Protein AF-A0A949CVS5-F1 (afdb_monomer_lite)

Secondary structure (DSSP, 8-state):
-------------HHHHHHHHHHHHHHHHHHHHHHHHHHHHHHHH-----HHHHHHTT-

pLDDT: mean 95.73, std 4.65, range [74.06, 98.56]

Sequence (59 aa):
MTQKAFKYRFYPTPEQETLLRRTMGCTRLVYNRALAARTEAWYERQERVGYAETSTMLT

Foldseek 3Di:
DDDDDDDDDDDDDPVRVVVVCVVVVVVVVLVVVLVVVQVCCCVPPVDGDDPVNSVVVVD

Structure (mmCIF, N/CA/C/O backbone):
data_AF-A0A949CVS5-F1
#
_entry.id   AF-A0A949CVS5-F1
#
loop_
_atom_site.group_PDB
_atom_site.id
_atom_site.type_symbol
_atom_site.label_atom_id
_atom_site.label_alt_id
_atom_site.label_comp_id
_atom_site.label_asym_id
_atom_site.label_entity_id
_atom_site.label_seq_id
_atom_site.pdbx_PDB_ins_code
_atom_site.Cartn_x
_atom_site.Cartn_y
_atom_site.Cartn_z
_atom_site.occupancy
_atom_site.B_iso_or_equiv
_atom_site.auth_seq_id
_atom_site.auth_comp_id
_atom_site.auth_asym_id
_atom_site.auth_atom_id
_atom_site.pdbx_PDB_model_num
ATOM 1 N N . MET A 1 1 ? -12.200 30.825 -2.652 1.00 74.06 1 MET A N 1
ATOM 2 C CA . MET A 1 1 ? -12.715 29.598 -2.002 1.00 74.06 1 MET A CA 1
ATOM 3 C C . MET A 1 1 ? -11.754 29.202 -0.895 1.00 74.06 1 MET A C 1
ATOM 5 O O . MET A 1 1 ? -10.577 29.031 -1.180 1.00 74.06 1 MET A O 1
ATOM 9 N N . THR A 1 2 ? -12.215 29.111 0.351 1.00 78.75 2 THR A N 1
ATOM 10 C CA . THR A 1 2 ? -11.356 28.766 1.496 1.00 78.75 2 THR A CA 1
ATOM 11 C C . THR A 1 2 ? -11.296 27.249 1.644 1.00 78.75 2 THR A C 1
ATOM 13 O O . THR A 1 2 ? -12.330 26.620 1.869 1.00 78.75 2 THR A O 1
ATOM 16 N N . GLN A 1 3 ? -10.111 26.650 1.507 1.00 83.25 3 GLN A N 1
ATOM 17 C CA . GLN A 1 3 ? -9.939 25.220 1.771 1.00 83.25 3 GLN A CA 1
ATOM 18 C C . GLN A 1 3 ? -9.941 24.978 3.283 1.00 83.25 3 GLN A C 1
ATOM 20 O O . GLN A 1 3 ? -9.262 25.678 4.032 1.00 83.25 3 GLN A O 1
ATOM 25 N N . LYS A 1 4 ? -10.731 24.002 3.735 1.00 88.56 4 LYS A N 1
ATOM 26 C CA . LYS A 1 4 ? -10.783 23.576 5.137 1.00 88.56 4 LYS A CA 1
ATOM 27 C C . LYS A 1 4 ? -10.062 22.243 5.274 1.00 88.56 4 LYS A C 1
ATOM 29 O O . LYS A 1 4 ? -10.308 21.332 4.489 1.00 88.56 4 LYS A O 1
ATOM 34 N N . ALA A 1 5 ? -9.220 22.129 6.294 1.00 93.38 5 ALA A N 1
ATOM 35 C CA . ALA A 1 5 ? -8.620 20.871 6.712 1.00 93.38 5 ALA A CA 1
ATOM 36 C C . ALA A 1 5 ? -9.116 20.520 8.115 1.00 93.38 5 ALA A C 1
ATOM 38 O O . ALA A 1 5 ? -9.309 21.404 8.951 1.00 93.38 5 ALA A O 1
ATOM 39 N N . PHE A 1 6 ? -9.305 19.229 8.372 1.00 92.44 6 PHE A N 1
ATOM 40 C CA . PHE A 1 6 ? -9.765 18.731 9.660 1.00 92.44 6 PHE A CA 1
ATOM 41 C C . PHE A 1 6 ? -8.798 17.689 10.208 1.00 92.44 6 PHE A C 1
ATOM 43 O O . PHE A 1 6 ? -8.220 16.900 9.462 1.00 92.44 6 PHE A O 1
ATOM 50 N N . LYS A 1 7 ? -8.652 17.678 11.533 1.00 95.38 7 LYS A N 1
ATOM 51 C CA . LYS A 1 7 ? -7.865 16.694 12.269 1.00 95.38 7 LYS A CA 1
ATOM 52 C C . LYS A 1 7 ? -8.713 16.165 13.412 1.00 95.38 7 LYS A C 1
ATOM 54 O O . LYS A 1 7 ? -9.195 16.942 14.230 1.00 95.38 7 LYS A O 1
ATOM 59 N N . TYR A 1 8 ? -8.845 14.848 13.484 1.00 94.12 8 TYR A N 1
ATOM 60 C CA . TYR A 1 8 ? -9.597 14.172 14.532 1.00 94.12 8 TYR A CA 1
ATOM 61 C C . TYR A 1 8 ? -8.748 13.088 15.176 1.00 94.12 8 TYR A C 1
ATOM 63 O O . TYR A 1 8 ? -7.856 12.516 14.546 1.00 94.12 8 TYR A O 1
ATOM 71 N N . ARG A 1 9 ? -9.038 12.810 16.447 1.00 96.25 9 ARG A N 1
ATOM 72 C CA . ARG A 1 9 ? -8.523 11.632 17.135 1.00 96.25 9 ARG A CA 1
ATOM 73 C C . ARG A 1 9 ? -9.520 10.497 16.948 1.00 96.25 9 ARG A C 1
ATOM 75 O O . ARG A 1 9 ? -10.713 10.686 17.156 1.00 96.25 9 ARG A O 1
ATOM 82 N N . PHE A 1 10 ? -9.012 9.343 16.550 1.00 93.81 10 PHE A N 1
ATOM 83 C CA . PHE A 1 10 ? -9.800 8.147 16.298 1.00 93.81 10 PHE A CA 1
ATOM 84 C C . PHE A 1 10 ? -9.543 7.116 17.402 1.00 93.81 10 PHE A C 1
ATOM 86 O O . PHE A 1 10 ? -8.396 6.937 17.811 1.00 93.81 10 PHE A 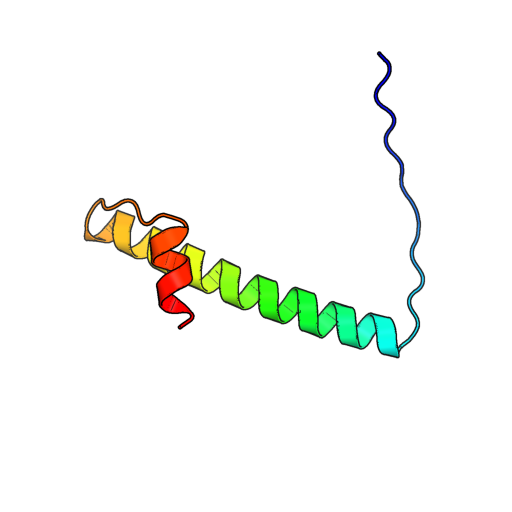O 1
ATOM 93 N N . TYR A 1 11 ? -10.608 6.467 17.876 1.00 96.81 11 TYR A N 1
ATOM 94 C CA . TYR A 1 11 ? -10.578 5.444 18.923 1.00 96.81 11 TYR A CA 1
ATOM 95 C C . TYR A 1 11 ? -11.318 4.192 18.422 1.00 96.81 11 TYR A C 1
ATOM 97 O O . TYR A 1 11 ? -12.534 4.100 18.595 1.00 96.81 11 TYR A O 1
ATOM 105 N N . PRO A 1 12 ? -10.625 3.281 17.720 1.00 96.81 12 PRO A N 1
ATOM 106 C CA . PRO A 1 12 ? -11.236 2.072 17.178 1.00 96.81 12 PRO A CA 1
ATOM 107 C C . PRO A 1 12 ? -11.625 1.063 18.264 1.00 96.81 12 PRO A C 1
ATOM 109 O O . PRO A 1 12 ? -10.991 0.991 19.315 1.00 96.81 12 PRO A O 1
ATOM 112 N N . THR A 1 13 ? -12.623 0.223 17.978 1.00 98.56 13 THR A N 1
ATOM 113 C CA . THR A 1 13 ? -12.835 -1.022 18.736 1.00 98.56 13 THR A CA 1
ATOM 114 C C . THR A 1 13 ? -11.737 -2.047 18.404 1.00 98.56 13 THR A C 1
ATOM 116 O O . THR A 1 13 ? -11.106 -1.945 17.344 1.00 98.56 13 THR A O 1
ATOM 119 N N . PRO A 1 14 ? -11.516 -3.078 19.239 1.00 98.31 14 PRO A N 1
ATOM 120 C CA . PRO A 1 14 ? -10.536 -4.130 18.948 1.00 98.31 14 PRO A CA 1
ATOM 121 C C . PRO A 1 14 ? -10.724 -4.810 17.576 1.00 98.31 14 PRO A C 1
ATOM 123 O O . PRO A 1 14 ? -9.752 -5.121 16.877 1.00 98.31 14 PRO A O 1
ATOM 126 N N . GLU A 1 15 ? -11.969 -5.001 17.138 1.00 98.38 15 GLU A N 1
ATOM 127 C CA . GLU A 1 15 ? -12.302 -5.578 15.831 1.00 98.38 15 GLU A CA 1
ATOM 128 C C . GLU A 1 15 ? -11.908 -4.629 14.694 1.00 98.38 15 GLU A C 1
ATOM 130 O O . GLU A 1 15 ? -11.320 -5.055 13.695 1.00 98.38 15 GLU A O 1
ATOM 135 N N . GLN A 1 16 ? -12.172 -3.328 14.859 1.00 98.25 16 GLN A N 1
ATOM 136 C CA . GLN A 1 16 ? -11.778 -2.300 13.897 1.00 98.25 16 GLN A CA 1
ATOM 137 C C . GLN A 1 16 ? -10.256 -2.197 13.785 1.00 98.25 16 GLN A C 1
ATOM 139 O O . GLN A 1 16 ? -9.732 -2.144 12.675 1.00 98.25 16 GLN A O 1
ATOM 144 N N . GLU A 1 17 ? -9.526 -2.227 14.902 1.00 97.94 17 GLU A N 1
ATOM 145 C CA . GLU A 1 17 ? -8.060 -2.253 14.881 1.00 97.94 17 GLU A CA 1
ATOM 146 C C . GLU A 1 17 ? -7.515 -3.453 14.114 1.00 97.94 17 GLU A C 1
ATOM 148 O O . GLU A 1 17 ? -6.552 -3.330 13.353 1.00 97.94 17 GLU A O 1
ATOM 153 N N . THR A 1 18 ? -8.113 -4.623 14.330 1.00 98.25 18 THR A N 1
ATOM 154 C CA . THR A 1 18 ? -7.708 -5.860 13.662 1.00 98.25 18 THR A CA 1
ATOM 155 C C . THR A 1 18 ? -7.937 -5.755 12.160 1.00 98.25 18 THR A C 1
ATOM 157 O O . THR A 1 18 ? -7.040 -6.067 11.371 1.00 98.25 18 THR A O 1
ATOM 160 N N . LEU A 1 19 ? -9.107 -5.260 11.750 1.00 98.38 19 LEU A N 1
ATOM 161 C CA . LEU A 1 19 ? -9.425 -5.042 10.344 1.00 98.38 19 LEU A CA 1
ATOM 162 C C . LEU A 1 19 ? -8.470 -4.025 9.707 1.00 98.38 19 LEU A C 1
ATOM 164 O O . LEU A 1 19 ? -7.911 -4.297 8.649 1.00 98.38 19 LEU A O 1
ATOM 168 N N . LEU A 1 20 ? -8.217 -2.894 10.369 1.00 97.69 20 LEU A N 1
ATOM 169 C CA . LEU A 1 20 ? -7.301 -1.862 9.880 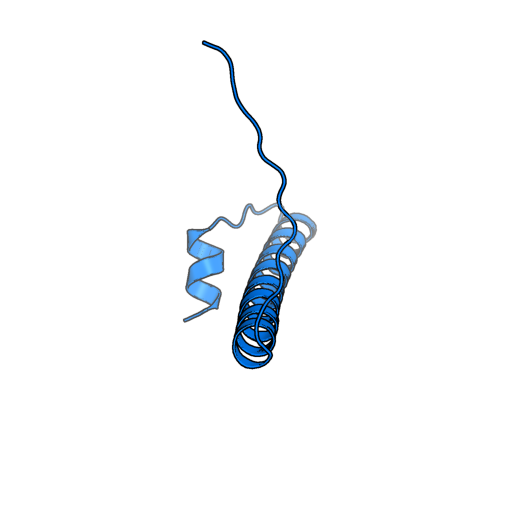1.00 97.69 20 LEU A CA 1
ATOM 170 C C . LEU A 1 20 ? -5.877 -2.393 9.725 1.00 97.69 20 LEU A C 1
ATOM 172 O O . LEU A 1 20 ? -5.258 -2.167 8.687 1.00 97.69 20 LEU A O 1
ATOM 176 N N . ARG A 1 21 ? -5.371 -3.148 10.708 1.00 97.62 21 ARG A N 1
ATOM 177 C CA . ARG A 1 21 ? -4.045 -3.776 10.631 1.00 97.62 21 ARG A CA 1
ATOM 178 C C . ARG A 1 21 ? -3.937 -4.724 9.441 1.00 97.62 21 ARG A C 1
ATOM 180 O O . ARG A 1 21 ? -2.952 -4.657 8.707 1.00 97.62 21 ARG A O 1
ATOM 187 N N . ARG A 1 22 ? -4.951 -5.566 9.213 1.00 98.25 22 ARG A N 1
ATOM 188 C CA . ARG A 1 22 ? -4.993 -6.476 8.058 1.00 98.25 22 ARG A CA 1
ATOM 189 C C . ARG A 1 22 ? -5.028 -5.702 6.744 1.00 98.25 22 ARG A C 1
ATOM 191 O O . ARG A 1 22 ? -4.185 -5.944 5.887 1.00 98.25 22 ARG A O 1
ATOM 198 N N . THR A 1 23 ? -5.936 -4.737 6.613 1.00 98.19 23 THR A N 1
ATOM 199 C CA . THR A 1 23 ? -6.089 -3.928 5.398 1.00 98.19 23 THR A CA 1
ATOM 200 C C . THR A 1 23 ? -4.812 -3.158 5.075 1.00 98.19 23 THR A C 1
ATOM 202 O O . THR A 1 23 ? -4.284 -3.282 3.973 1.00 98.19 23 THR A O 1
ATOM 205 N N . MET A 1 24 ? -4.256 -2.417 6.039 1.00 98.00 24 MET A N 1
ATOM 206 C CA . MET A 1 24 ? -3.014 -1.665 5.833 1.00 98.00 24 MET A CA 1
ATOM 207 C C . MET A 1 24 ? -1.829 -2.590 5.534 1.00 98.00 24 MET A C 1
ATOM 209 O O . MET A 1 24 ? -0.993 -2.257 4.695 1.00 98.00 24 MET A O 1
ATOM 213 N N . GLY A 1 25 ? -1.768 -3.761 6.176 1.00 98.19 25 GLY A N 1
ATOM 214 C CA . GLY A 1 25 ? -0.753 -4.777 5.910 1.00 98.19 25 GLY A CA 1
ATOM 215 C C . GLY A 1 25 ? -0.815 -5.311 4.478 1.00 98.19 25 GLY A C 1
ATOM 216 O O . GLY A 1 25 ? 0.197 -5.292 3.776 1.00 98.19 25 GLY A O 1
ATOM 217 N N . CYS A 1 26 ? -1.999 -5.726 4.022 1.00 97.62 26 CYS A N 1
ATOM 218 C CA . CYS A 1 26 ? -2.223 -6.204 2.658 1.00 97.62 26 CYS A CA 1
ATOM 219 C C . CYS A 1 26 ? -1.895 -5.124 1.618 1.00 97.62 26 CYS A C 1
ATOM 221 O O . CYS A 1 26 ? -1.143 -5.390 0.680 1.00 97.62 26 CYS A O 1
ATOM 223 N N . THR A 1 27 ? -2.374 -3.891 1.814 1.00 97.88 27 THR A N 1
ATOM 224 C CA . THR A 1 27 ? -2.073 -2.768 0.915 1.00 97.88 27 THR A CA 1
ATOM 225 C C . THR A 1 27 ? -0.574 -2.491 0.850 1.00 97.88 27 THR A C 1
ATOM 227 O O . THR A 1 27 ? -0.026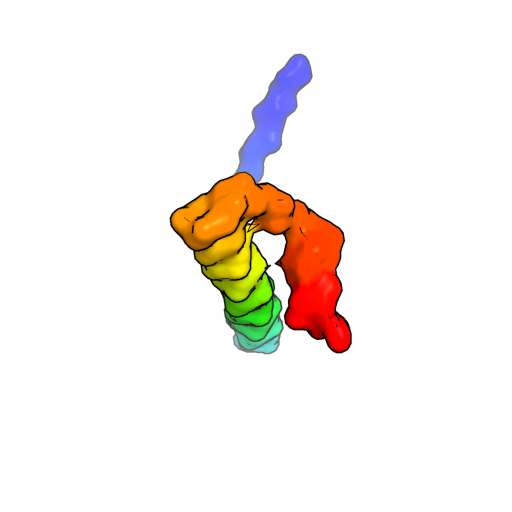 -2.325 -0.240 1.00 97.88 27 THR A O 1
ATOM 230 N N . ARG A 1 28 ? 0.120 -2.488 1.998 1.00 98.31 28 ARG A N 1
ATOM 231 C CA . ARG A 1 28 ? 1.570 -2.256 2.041 1.00 98.31 28 ARG A CA 1
ATOM 232 C C . ARG A 1 28 ? 2.345 -3.349 1.315 1.00 98.31 28 ARG A C 1
ATOM 234 O O . ARG A 1 28 ? 3.300 -3.036 0.610 1.00 98.31 28 ARG A O 1
ATOM 241 N N . LEU A 1 29 ? 1.933 -4.608 1.459 1.00 97.44 29 LEU A N 1
ATOM 242 C CA . LEU A 1 29 ? 2.549 -5.728 0.751 1.00 97.44 29 LEU A CA 1
ATOM 243 C C . LEU A 1 29 ? 2.431 -5.559 -0.768 1.00 97.44 29 LEU A C 1
ATOM 245 O O . LEU A 1 29 ? 3.442 -5.625 -1.464 1.00 97.44 29 LEU A O 1
ATOM 249 N N . VAL A 1 30 ? 1.218 -5.316 -1.273 1.00 97.44 30 VAL A N 1
ATOM 250 C CA . VAL A 1 30 ? 0.966 -5.138 -2.712 1.00 97.44 30 VAL A CA 1
ATOM 251 C C . VAL A 1 30 ? 1.738 -3.937 -3.255 1.00 97.44 30 VAL A C 1
ATOM 253 O O . VAL A 1 30 ? 2.436 -4.057 -4.261 1.00 97.44 30 VAL A O 1
ATOM 256 N N . TYR A 1 31 ? 1.689 -2.800 -2.554 1.00 97.56 31 TYR A N 1
ATOM 257 C CA . TYR A 1 31 ? 2.416 -1.597 -2.950 1.00 97.56 31 TYR A CA 1
ATOM 258 C C . TYR A 1 31 ? 3.926 -1.840 -3.039 1.00 97.56 31 TYR A C 1
ATOM 260 O O . TYR A 1 31 ? 4.546 -1.483 -4.040 1.00 97.56 31 TYR A O 1
ATOM 268 N N . ASN A 1 32 ? 4.514 -2.478 -2.022 1.00 98.06 32 ASN A N 1
ATOM 269 C CA . ASN A 1 32 ? 5.950 -2.746 -1.993 1.00 98.06 32 ASN A CA 1
ATOM 270 C C . ASN A 1 32 ? 6.376 -3.722 -3.092 1.00 98.06 32 ASN A C 1
ATOM 272 O O . ASN A 1 32 ? 7.424 -3.515 -3.695 1.00 98.06 32 ASN A O 1
ATOM 276 N N . ARG A 1 33 ? 5.563 -4.741 -3.401 1.00 97.31 33 ARG A N 1
ATOM 277 C CA . ARG A 1 33 ? 5.821 -5.644 -4.535 1.00 97.31 33 ARG A CA 1
ATOM 278 C C . ARG A 1 33 ? 5.815 -4.894 -5.865 1.00 97.31 33 ARG A C 1
ATOM 280 O O . ARG A 1 33 ? 6.766 -5.001 -6.629 1.00 97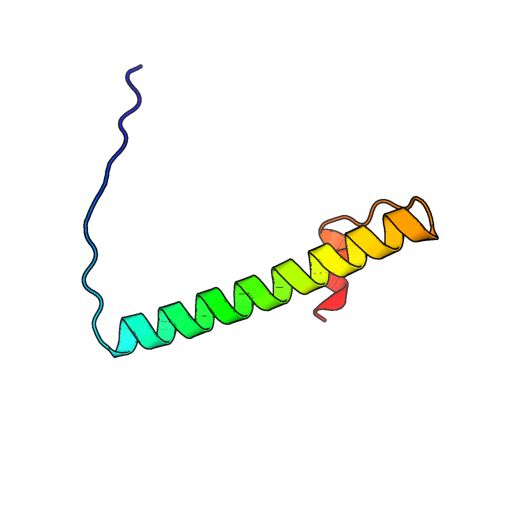.31 33 ARG A O 1
ATOM 287 N N . ALA A 1 34 ? 4.793 -4.074 -6.106 1.00 97.88 34 ALA A N 1
ATOM 288 C CA . ALA A 1 34 ? 4.713 -3.256 -7.313 1.00 97.88 34 ALA A CA 1
ATOM 289 C C . ALA A 1 34 ? 5.866 -2.240 -7.400 1.00 97.88 34 ALA A C 1
ATOM 291 O O . ALA A 1 34 ? 6.372 -1.958 -8.483 1.00 97.88 34 ALA A O 1
ATOM 292 N N . LEU A 1 35 ? 6.270 -1.640 -6.276 1.00 97.94 35 LEU A N 1
ATOM 293 C CA . LEU A 1 35 ? 7.418 -0.731 -6.218 1.00 97.94 35 LEU A CA 1
ATOM 294 C C . LEU A 1 35 ? 8.728 -1.457 -6.543 1.00 97.94 35 LEU A C 1
ATOM 296 O O . LEU A 1 35 ? 9.523 -0.920 -7.311 1.00 97.94 35 LEU A O 1
ATOM 300 N N . ALA A 1 36 ? 8.931 -2.662 -6.007 1.00 97.94 36 ALA A N 1
ATOM 301 C CA . ALA A 1 36 ? 10.106 -3.478 -6.295 1.00 97.94 36 ALA A CA 1
ATOM 302 C C . ALA A 1 36 ? 10.182 -3.826 -7.788 1.00 97.94 36 ALA A C 1
ATOM 304 O O . ALA A 1 36 ? 11.186 -3.520 -8.419 1.00 97.94 36 ALA A O 1
ATOM 305 N N . ALA A 1 37 ? 9.091 -4.324 -8.378 1.00 97.62 37 ALA A N 1
ATOM 306 C CA . ALA A 1 37 ? 9.042 -4.667 -9.801 1.00 97.62 37 ALA A CA 1
ATOM 307 C C . ALA A 1 37 ? 9.339 -3.464 -10.716 1.00 97.62 37 ALA A C 1
ATOM 309 O O . ALA A 1 37 ? 10.091 -3.575 -11.682 1.00 97.62 37 ALA A O 1
ATOM 310 N N . ARG A 1 38 ? 8.787 -2.285 -10.394 1.00 97.94 38 ARG A N 1
ATOM 311 C CA . ARG A 1 38 ? 9.062 -1.037 -11.128 1.00 97.94 38 ARG A CA 1
ATOM 312 C C . ARG A 1 38 ? 10.519 -0.603 -11.009 1.00 97.94 38 ARG A C 1
ATOM 314 O O . ARG A 1 38 ? 11.111 -0.161 -11.987 1.00 97.94 38 ARG A O 1
ATOM 321 N N . THR A 1 39 ? 11.072 -0.721 -9.806 1.00 98.25 39 THR A N 1
ATOM 322 C CA . THR A 1 39 ? 12.474 -0.409 -9.513 1.00 98.25 39 THR A CA 1
ATOM 323 C C . THR A 1 39 ? 13.399 -1.305 -10.335 1.00 98.25 39 THR A C 1
ATOM 325 O O . THR A 1 39 ? 14.238 -0.798 -11.071 1.00 98.25 39 THR A O 1
ATOM 328 N N . GLU A 1 40 ? 13.202 -2.619 -10.264 1.00 98.31 40 GLU A N 1
ATOM 329 C CA . GLU A 1 40 ? 13.988 -3.622 -10.988 1.00 98.31 40 GLU A CA 1
ATOM 330 C C . GLU A 1 40 ? 13.928 -3.410 -12.506 1.00 98.31 40 GLU A C 1
ATOM 332 O O . GLU A 1 40 ? 14.963 -3.280 -13.154 1.00 98.31 40 GLU A O 1
ATOM 337 N N . ALA A 1 41 ? 12.724 -3.257 -13.068 1.00 98.12 41 ALA A N 1
ATOM 338 C CA . ALA A 1 41 ? 12.547 -3.026 -14.501 1.00 98.12 41 ALA A CA 1
ATOM 339 C C . ALA A 1 41 ? 13.281 -1.776 -15.002 1.00 98.12 41 ALA A C 1
ATOM 341 O O . ALA A 1 41 ? 13.880 -1.789 -16.080 1.00 98.12 41 ALA A O 1
ATOM 342 N N . TRP A 1 42 ? 13.285 -0.705 -14.207 1.00 98.19 42 TRP A N 1
ATOM 343 C CA . TRP A 1 42 ? 14.022 0.497 -14.563 1.00 98.19 42 TRP A CA 1
ATOM 344 C C . TRP A 1 42 ? 15.534 0.273 -14.493 1.00 98.19 42 TRP A C 1
ATOM 346 O O . TRP A 1 42 ? 16.239 0.561 -15.458 1.00 98.19 42 TRP A O 1
ATOM 356 N N . TYR A 1 43 ? 16.051 -0.251 -13.381 1.00 98.44 43 TYR A N 1
ATOM 357 C CA . TYR A 1 43 ? 17.498 -0.391 -13.196 1.00 98.44 43 TYR A CA 1
ATOM 358 C C . TYR A 1 43 ? 18.135 -1.419 -14.133 1.00 98.44 43 TYR A C 1
ATOM 360 O O . TYR A 1 43 ? 19.266 -1.210 -14.563 1.00 98.44 43 TYR A O 1
ATOM 368 N N . GLU A 1 44 ? 17.420 -2.484 -14.486 1.00 98.25 44 GLU A N 1
ATOM 369 C CA . GLU A 1 44 ? 17.959 -3.547 -15.337 1.00 98.25 44 GLU A CA 1
ATOM 370 C C . GLU A 1 44 ? 17.694 -3.320 -16.824 1.00 98.25 44 GLU A C 1
ATOM 372 O O . GLU A 1 44 ? 18.541 -3.639 -17.656 1.00 98.25 44 GLU A O 1
ATOM 377 N N . ARG A 1 45 ? 16.515 -2.789 -17.173 1.00 97.88 45 ARG A N 1
ATOM 378 C CA . ARG A 1 45 ? 16.033 -2.740 -18.565 1.00 97.88 45 ARG A CA 1
ATOM 379 C C . ARG A 1 45 ? 15.684 -1.337 -19.056 1.00 97.88 45 ARG A C 1
ATOM 381 O O . ARG A 1 45 ? 15.384 -1.172 -20.232 1.00 97.88 45 ARG A O 1
ATOM 388 N N . GLN A 1 46 ? 15.733 -0.322 -18.186 1.00 97.56 46 GLN A N 1
ATOM 389 C CA . GLN A 1 46 ? 15.251 1.041 -18.468 1.00 97.56 46 GLN A CA 1
ATOM 390 C C . GLN A 1 46 ? 13.775 1.069 -18.909 1.00 97.56 46 GLN A C 1
ATOM 392 O O . GLN A 1 46 ? 13.334 1.947 -19.652 1.00 97.56 46 GLN A O 1
ATOM 397 N N . GLU A 1 47 ? 12.989 0.110 -18.418 1.00 97.75 47 GLU A N 1
ATOM 398 C CA . GLU A 1 47 ? 11.576 -0.033 -18.747 1.00 97.75 47 GLU A CA 1
ATOM 399 C C . GLU A 1 47 ? 10.692 0.647 -17.704 1.00 97.75 47 GLU A C 1
ATOM 401 O O . GLU A 1 47 ? 10.929 0.584 -16.494 1.00 97.75 47 GLU A O 1
ATOM 406 N N . ARG A 1 48 ? 9.617 1.279 -18.176 1.00 96.06 48 ARG A N 1
ATOM 407 C CA . ARG A 1 48 ? 8.565 1.803 -17.307 1.00 96.06 48 ARG A CA 1
ATOM 408 C C . ARG A 1 48 ? 7.459 0.770 -17.176 1.00 96.06 48 ARG A C 1
ATOM 410 O O . ARG A 1 48 ? 6.758 0.511 -18.142 1.00 96.06 48 ARG A O 1
ATOM 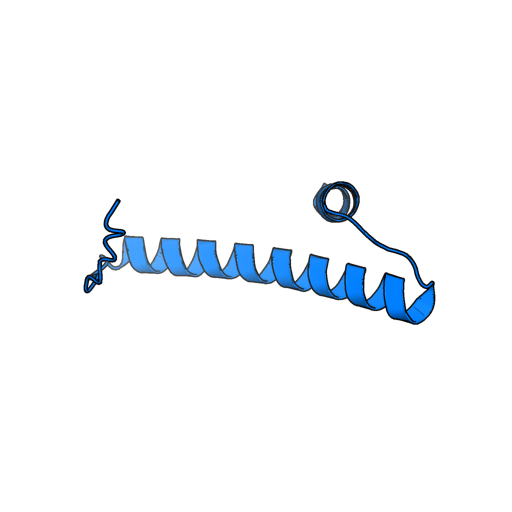417 N N . VAL A 1 49 ? 7.284 0.255 -15.964 1.00 97.12 49 VAL A N 1
ATOM 418 C CA . VAL A 1 49 ? 6.171 -0.632 -15.607 1.00 97.12 49 VAL A CA 1
ATOM 419 C C . VAL A 1 49 ? 5.048 0.204 -14.987 1.00 97.12 49 VAL A C 1
ATOM 421 O O . VAL A 1 49 ? 5.241 0.883 -13.971 1.00 97.12 49 VAL A O 1
ATOM 424 N N . GLY A 1 50 ? 3.882 0.191 -15.628 1.00 94.88 50 GLY A N 1
ATOM 425 C CA . GLY A 1 50 ? 2.693 0.934 -15.226 1.00 94.88 50 GLY A CA 1
ATOM 426 C C . GLY A 1 50 ? 1.751 0.174 -14.289 1.00 94.88 50 GLY A C 1
ATOM 427 O O . GLY A 1 50 ? 2.031 -0.919 -13.796 1.00 94.88 50 GLY A O 1
ATOM 428 N N . TYR A 1 51 ? 0.597 0.791 -14.016 1.00 94.75 51 TYR A N 1
ATOM 429 C CA . TYR A 1 51 ? -0.436 0.199 -13.163 1.00 94.75 51 TYR A CA 1
ATOM 430 C C . TYR A 1 51 ? -0.979 -1.109 -13.745 1.00 94.75 51 TYR A C 1
ATOM 432 O O . TYR A 1 51 ? -1.086 -2.083 -13.004 1.00 94.75 51 TYR A O 1
ATOM 440 N N . ALA A 1 52 ? -1.288 -1.139 -15.047 1.00 96.25 52 ALA A N 1
ATOM 441 C CA . ALA A 1 52 ? -1.883 -2.303 -15.697 1.00 96.25 52 ALA A CA 1
ATOM 442 C C . ALA A 1 52 ? -0.986 -3.539 -15.540 1.00 96.25 52 ALA A C 1
ATOM 444 O O . ALA A 1 52 ? -1.453 -4.588 -15.113 1.00 96.25 52 ALA A O 1
ATOM 445 N N . GLU A 1 53 ? 0.315 -3.374 -15.762 1.00 96.56 53 GLU A N 1
ATOM 446 C CA . GLU A 1 53 ? 1.317 -4.430 -15.642 1.00 96.56 53 GLU A CA 1
ATOM 447 C C . GLU A 1 53 ? 1.524 -4.864 -14.188 1.00 96.56 53 GLU A C 1
ATOM 449 O O . GLU A 1 53 ? 1.635 -6.050 -13.900 1.00 96.56 53 GLU A O 1
ATOM 454 N N . THR A 1 54 ? 1.538 -3.933 -13.228 1.00 96.00 54 THR A N 1
ATOM 455 C CA . THR A 1 54 ? 1.599 -4.332 -11.808 1.00 96.00 54 THR A CA 1
ATOM 456 C C . THR A 1 54 ? 0.307 -4.991 -11.319 1.00 96.00 54 THR A C 1
ATOM 458 O O . THR A 1 54 ? 0.351 -5.785 -10.383 1.00 96.00 54 THR A O 1
ATOM 461 N N . SER A 1 55 ? -0.837 -4.691 -11.943 1.00 95.75 55 SER A N 1
ATOM 462 C CA . SER A 1 55 ? -2.125 -5.306 -11.622 1.00 95.75 55 SER A CA 1
ATOM 463 C C . SER A 1 55 ? -2.197 -6.745 -12.123 1.00 95.75 55 SER A C 1
ATOM 465 O O . SER A 1 55 ? -2.719 -7.595 -11.408 1.00 95.75 55 SER A O 1
ATOM 467 N N . THR A 1 56 ? -1.655 -7.039 -13.309 1.00 95.81 56 THR A N 1
ATOM 468 C CA . THR A 1 56 ? -1.620 -8.411 -13.842 1.00 95.81 56 THR A CA 1
ATOM 469 C C . THR A 1 56 ? -0.720 -9.329 -13.019 1.00 95.81 56 THR A C 1
ATOM 471 O O . THR A 1 56 ? -0.962 -10.520 -12.975 1.00 95.81 56 THR A O 1
ATOM 474 N N . MET A 1 57 ? 0.271 -8.809 -12.286 1.00 93.25 57 MET A N 1
ATOM 475 C CA . MET A 1 57 ? 1.099 -9.620 -11.372 1.00 93.25 57 MET A CA 1
ATOM 476 C C . MET A 1 57 ? 0.327 -10.180 -10.163 1.00 93.25 57 MET A C 1
ATOM 478 O O . MET A 1 57 ? 0.870 -10.987 -9.407 1.00 93.25 57 MET A O 1
ATOM 482 N N . LEU A 1 58 ? -0.902 -9.712 -9.920 1.00 91.12 58 LEU A N 1
ATOM 483 C CA . LEU A 1 58 ? -1.735 -10.138 -8.793 1.00 91.12 58 LEU A CA 1
ATOM 484 C C . LEU A 1 58 ? -2.728 -11.254 -9.160 1.00 91.12 58 LEU A C 1
ATOM 486 O O . LEU A 1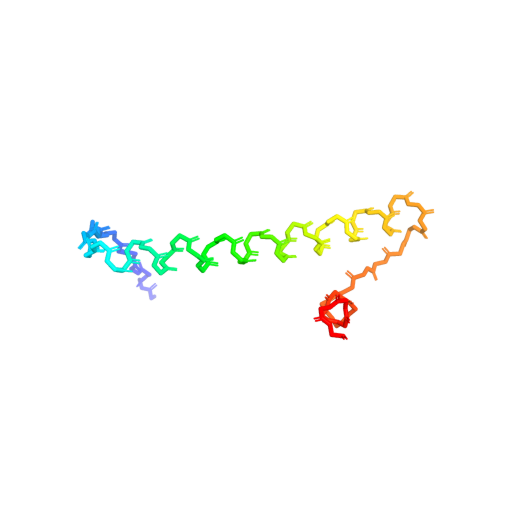 58 ? -3.409 -11.745 -8.256 1.00 91.12 58 LEU A O 1
ATOM 490 N N . THR A 1 59 ? -2.825 -11.632 -10.440 1.00 87.31 59 THR A N 1
ATOM 491 C CA . THR A 1 59 ? -3.809 -12.581 -10.994 1.00 87.31 59 THR A CA 1
ATOM 492 C C . THR A 1 59 ? -3.170 -13.507 -12.012 1.00 87.31 59 THR A C 1
ATOM 494 O O . THR A 1 59 ? -3.372 -14.731 -11.887 1.00 87.31 59 THR A O 1
#

Radius of gyration: 17.68 Å; chains: 1; bounding box: 31×42×38 Å